Prote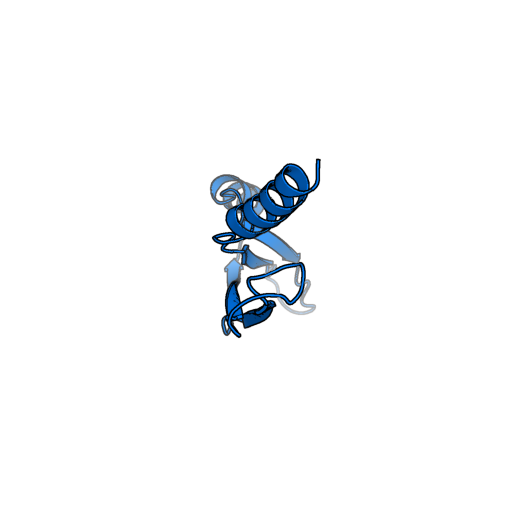in AF-S7MM58-F1 (afdb_monomer_lite)

Secondary structure (DSSP, 8-state):
-PPEEEEEEEES-SSS-SS--EEEEEEEEEEEEEEE-S-HHHHHHHHHHT--TTEEEEEEEE--TT-SS-EEEEEEEEE--SSHHHHHHHHHHHHHTT-

InterPro domains:
  IPR001848 Small ribosomal subunit protein uS10 [PTHR11700] (1-60)
  IPR027486 Small ribosomal subunit protein uS10 domain [PF00338] (1-59)
  IPR027486 Small ribosomal subunit protein uS10 domain [SM01403] (1-60)
  IPR036838 Small ribosomal subunit protein uS10 domain superfamily [G3DSA:3.30.70.600] (1-60)
  IPR036838 Small ribosomal subunit protein uS10 domain superfamily [SSF54999] (1-59)

Organism: Myotis brandtii (NCBI:txid109478)

Foldseek 3Di:
DDKDKDWDKDALDPPPDDDRDIDIDIKIKDKDKDKDFDDPVVVVVVVVVPDDPQKDKDKDFDPDPPDPTTIIMIMIIHIPPPPPVVVVVSVVVVVVVVD

Structure (mmCIF, N/CA/C/O backbone):
data_AF-S7MM58-F1
#
_entry.id   AF-S7MM58-F1
#
loop_
_atom_site.group_PDB
_atom_site.id
_atom_site.type_symbol
_atom_site.label_atom_id
_atom_site.label_alt_id
_atom_site.label_comp_id
_atom_site.label_asym_id
_atom_site.label_entity_id
_atom_site.label_seq_id
_atom_site.pdbx_PDB_ins_code
_atom_site.Cartn_x
_atom_site.Cartn_y
_atom_site.Cartn_z
_atom_site.occupancy
_atom_site.B_iso_or_equiv
_atom_site.auth_seq_id
_atom_site.auth_comp_id
_atom_site.auth_asym_id
_atom_site.auth_atom_id
_atom_site.pdbx_PDB_model_num
ATOM 1 N N . MET A 1 1 ? -8.741 -8.641 3.095 1.00 85.19 1 MET A N 1
ATOM 2 C CA . MET A 1 1 ? -9.284 -8.491 1.726 1.00 85.19 1 MET A CA 1
ATOM 3 C C . MET A 1 1 ? -8.188 -8.790 0.715 1.00 85.19 1 MET A C 1
ATOM 5 O O . MET A 1 1 ? -7.032 -8.485 1.007 1.00 85.19 1 MET A O 1
ATOM 9 N N . PRO A 1 2 ? -8.516 -9.399 -0.438 1.00 86.00 2 PRO A N 1
ATOM 10 C CA . PRO A 1 2 ? -7.527 -9.690 -1.469 1.00 86.00 2 PRO A CA 1
ATOM 11 C C . PRO A 1 2 ? -6.894 -8.398 -2.003 1.00 86.00 2 PRO A C 1
ATOM 13 O O . PRO A 1 2 ? -7.546 -7.359 -2.111 1.00 86.00 2 PRO A O 1
ATOM 16 N N . THR A 1 3 ? -5.598 -8.462 -2.308 1.00 88.00 3 THR A N 1
ATOM 17 C CA . THR A 1 3 ? -4.860 -7.337 -2.900 1.00 88.00 3 THR A CA 1
ATOM 18 C C . THR A 1 3 ? -5.265 -7.200 -4.361 1.00 88.00 3 THR A C 1
ATOM 20 O O . THR A 1 3 ? -5.130 -8.157 -5.118 1.00 88.00 3 THR A O 1
ATOM 23 N N . LYS A 1 4 ? -5.714 -6.014 -4.774 1.00 88.31 4 LYS A N 1
ATOM 24 C CA . LYS A 1 4 ? -6.020 -5.748 -6.184 1.00 88.31 4 LYS A CA 1
ATOM 25 C C . LYS A 1 4 ? -4.744 -5.341 -6.916 1.00 88.31 4 LYS A C 1
ATOM 27 O O . LYS A 1 4 ? -3.996 -4.487 -6.436 1.00 88.31 4 LYS A O 1
ATOM 32 N N . THR A 1 5 ? -4.487 -5.959 -8.063 1.00 87.88 5 THR A N 1
ATOM 33 C CA . THR A 1 5 ? -3.339 -5.665 -8.926 1.00 87.88 5 THR A CA 1
ATOM 34 C C . THR A 1 5 ? -3.827 -4.975 -10.195 1.00 87.88 5 THR A C 1
ATOM 36 O O . THR A 1 5 ? -4.426 -5.595 -11.065 1.00 87.88 5 THR A O 1
ATOM 39 N N . LEU A 1 6 ? -3.574 -3.674 -10.308 1.00 88.38 6 LEU A N 1
ATOM 40 C CA . LEU A 1 6 ? -3.855 -2.920 -11.527 1.00 88.38 6 LEU A CA 1
ATOM 41 C C . LEU A 1 6 ? -2.624 -2.992 -12.427 1.00 88.38 6 LEU A C 1
ATOM 43 O O . LEU A 1 6 ? -1.511 -2.728 -11.962 1.00 88.38 6 LEU A O 1
ATOM 47 N N . ARG A 1 7 ? -2.809 -3.384 -13.689 1.00 88.00 7 ARG A N 1
ATOM 48 C CA . ARG A 1 7 ? -1.733 -3.524 -14.678 1.00 88.00 7 ARG A CA 1
ATOM 49 C C . ARG A 1 7 ? -2.023 -2.602 -15.855 1.00 88.00 7 ARG A C 1
ATOM 51 O O . ARG A 1 7 ? -3.126 -2.636 -16.385 1.00 88.00 7 ARG A O 1
ATOM 58 N N . ILE A 1 8 ? -1.038 -1.802 -16.244 1.00 89.19 8 ILE A N 1
ATOM 59 C CA . ILE A 1 8 ? -1.079 -0.979 -17.455 1.00 89.19 8 ILE A CA 1
ATOM 60 C C . ILE A 1 8 ? 0.154 -1.338 -18.276 1.00 89.19 8 ILE A C 1
ATOM 62 O O . ILE A 1 8 ? 1.266 -1.356 -17.747 1.00 89.19 8 ILE A O 1
ATOM 66 N N . THR A 1 9 ? -0.050 -1.641 -19.553 1.00 87.81 9 THR A N 1
ATOM 67 C CA . THR A 1 9 ? 1.023 -1.913 -20.512 1.00 87.81 9 THR A CA 1
ATOM 68 C C . THR A 1 9 ? 1.027 -0.824 -21.569 1.00 87.81 9 THR A C 1
ATOM 70 O O . THR A 1 9 ? 0.011 -0.622 -22.232 1.00 87.81 9 THR A O 1
ATOM 73 N N . THR A 1 10 ? 2.144 -0.124 -21.733 1.00 85.06 10 THR A N 1
ATOM 74 C CA . THR A 1 10 ? 2.303 0.916 -22.761 1.00 85.06 10 THR A CA 1
ATOM 75 C C . THR A 1 10 ? 3.488 0.594 -23.659 1.00 85.06 10 THR A C 1
ATOM 77 O O . THR A 1 10 ? 4.379 -0.163 -23.274 1.00 85.06 10 THR A O 1
ATOM 80 N N . ARG A 1 11 ? 3.524 1.175 -24.862 1.00 84.19 11 ARG A N 1
ATOM 81 C CA . ARG A 1 11 ? 4.763 1.241 -25.646 1.00 84.19 11 ARG A CA 1
ATOM 82 C C . ARG A 1 11 ? 5.814 2.026 -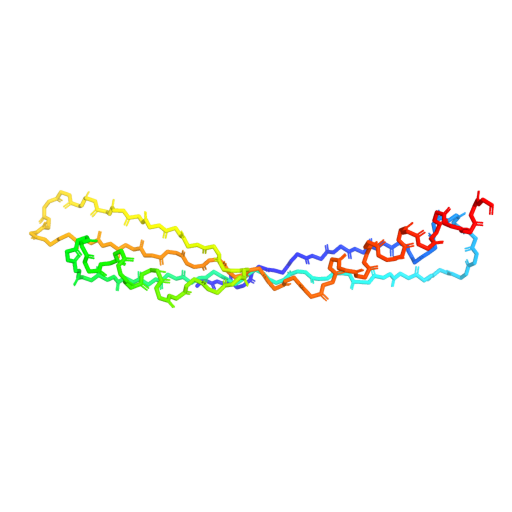24.859 1.00 84.19 11 ARG A C 1
ATOM 84 O O . ARG A 1 11 ? 5.475 3.024 -24.224 1.00 84.19 11 ARG A O 1
ATOM 91 N N . THR A 1 12 ? 7.067 1.579 -24.921 1.00 82.88 12 THR A N 1
ATOM 92 C CA . THR A 1 12 ? 8.199 2.325 -24.348 1.00 82.88 12 THR A CA 1
ATOM 93 C C . THR A 1 12 ? 8.485 3.593 -25.164 1.00 82.88 12 THR A C 1
ATOM 95 O O . THR A 1 12 ? 8.869 4.618 -24.606 1.00 82.88 12 THR A O 1
ATOM 98 N N . THR A 1 13 ? 8.284 3.548 -26.488 1.00 80.62 13 THR A N 1
ATOM 99 C CA . THR A 1 13 ? 8.516 4.689 -27.384 1.00 80.62 13 THR A CA 1
ATOM 100 C C . THR A 1 13 ? 7.253 5.537 -27.593 1.00 80.62 13 THR A C 1
ATOM 102 O O . THR A 1 13 ? 6.168 4.979 -27.775 1.00 80.62 13 THR A O 1
ATOM 105 N N . PRO A 1 14 ? 7.372 6.882 -27.607 1.00 78.31 14 PRO A N 1
ATOM 106 C CA . PRO A 1 14 ? 6.235 7.783 -27.807 1.00 78.31 14 PRO A CA 1
ATOM 107 C C . PRO A 1 14 ? 5.853 7.966 -29.287 1.00 78.31 14 PRO A C 1
ATOM 109 O O . PRO A 1 14 ? 4.685 8.186 -29.586 1.00 78.31 14 PRO A O 1
ATOM 112 N N . CYS A 1 15 ? 6.817 7.865 -30.210 1.00 75.50 15 CYS A N 1
ATOM 113 C CA . CYS A 1 15 ? 6.667 8.178 -31.639 1.00 75.50 15 CYS A CA 1
ATOM 114 C C . CYS A 1 15 ? 6.480 6.951 -32.552 1.00 75.50 15 CYS A C 1
ATOM 116 O O . CYS A 1 15 ? 6.414 7.091 -33.767 1.00 75.50 15 CYS A O 1
ATOM 118 N N . GLY A 1 16 ? 6.389 5.739 -32.000 1.00 71.44 16 GLY A N 1
ATOM 119 C CA . GLY A 1 16 ? 6.122 4.522 -32.780 1.00 71.44 16 GLY A CA 1
ATOM 120 C C . GLY A 1 16 ? 7.301 3.977 -33.601 1.00 71.44 16 GLY A C 1
ATOM 121 O O . GLY A 1 16 ? 7.237 2.817 -34.011 1.00 71.44 16 GLY A O 1
ATOM 122 N N . GLU A 1 17 ? 8.384 4.741 -33.770 1.00 77.75 17 GLU A N 1
ATOM 123 C CA . GLU A 1 17 ? 9.654 4.270 -34.335 1.00 77.75 17 GLU A CA 1
ATOM 124 C C . GLU A 1 17 ? 10.448 3.395 -33.349 1.00 77.75 17 GLU A C 1
ATOM 126 O O . GLU A 1 17 ? 10.323 3.509 -32.124 1.00 77.75 17 GLU A O 1
ATOM 131 N N . GLY A 1 18 ? 11.262 2.490 -33.904 1.00 76.06 18 GLY A N 1
ATOM 132 C CA . GLY A 1 18 ? 12.098 1.545 -33.159 1.00 76.06 18 GLY A CA 1
ATOM 133 C C . GLY A 1 18 ? 11.456 0.177 -32.876 1.00 76.06 18 GLY A C 1
ATOM 134 O O . GLY A 1 18 ? 10.353 -0.151 -33.324 1.00 76.06 18 GLY A O 1
ATOM 135 N N . SER A 1 19 ? 12.184 -0.658 -32.130 1.00 80.81 19 SER A N 1
ATOM 136 C CA . SER A 1 19 ? 11.791 -2.032 -31.792 1.00 80.81 19 SER A CA 1
ATOM 137 C C . SER A 1 19 ? 10.490 -2.086 -30.984 1.00 80.81 19 SER A C 1
ATOM 139 O O . SER A 1 19 ? 10.186 -1.194 -30.193 1.00 80.81 19 SER A O 1
ATOM 141 N N . LYS A 1 20 ? 9.705 -3.159 -31.159 1.00 83.44 20 LYS A N 1
ATOM 142 C CA . LYS A 1 20 ? 8.439 -3.379 -30.436 1.00 83.44 20 LYS A CA 1
ATOM 143 C C . LYS A 1 20 ? 8.688 -3.721 -28.960 1.00 83.44 20 LYS A C 1
ATOM 145 O O . LYS A 1 20 ? 8.565 -4.874 -28.559 1.00 83.44 20 LYS A O 1
ATOM 150 N N . THR A 1 21 ? 9.036 -2.717 -28.163 1.00 84.31 21 THR A N 1
ATOM 151 C CA . THR A 1 21 ? 9.231 -2.816 -26.713 1.00 84.31 21 THR A CA 1
ATOM 152 C C . THR A 1 21 ? 8.004 -2.308 -25.953 1.00 84.31 21 THR A C 1
ATOM 154 O O . THR A 1 21 ? 7.329 -1.357 -26.367 1.00 84.31 21 THR A O 1
ATOM 157 N N . TRP A 1 22 ? 7.687 -2.993 -24.853 1.00 85.19 22 TRP A N 1
ATOM 158 C CA . TRP A 1 22 ? 6.500 -2.755 -24.036 1.00 85.19 22 TRP A CA 1
ATOM 159 C C . TRP A 1 22 ? 6.884 -2.654 -22.563 1.00 85.19 22 TRP A C 1
ATOM 161 O O . TRP A 1 22 ? 7.539 -3.551 -22.028 1.00 85.19 22 TRP A O 1
ATOM 171 N N . ASP A 1 23 ? 6.412 -1.604 -21.896 1.00 84.81 23 ASP A N 1
ATOM 172 C CA . ASP A 1 23 ? 6.634 -1.382 -20.473 1.00 84.81 23 ASP A CA 1
ATOM 173 C C . ASP A 1 23 ? 5.449 -1.892 -19.649 1.00 84.81 23 ASP A C 1
ATOM 175 O O . ASP A 1 23 ? 4.285 -1.600 -19.933 1.00 84.81 23 ASP A O 1
ATOM 179 N N . GLY A 1 24 ? 5.750 -2.648 -18.589 1.00 85.88 24 GLY A N 1
ATOM 180 C CA . GLY A 1 24 ? 4.767 -3.173 -17.642 1.00 85.88 24 GLY A CA 1
ATOM 181 C C . GLY A 1 24 ? 4.699 -2.356 -16.351 1.00 85.88 24 GLY A C 1
ATOM 182 O O . GLY A 1 24 ? 5.566 -2.462 -15.469 1.00 85.88 24 GLY A O 1
ATOM 183 N N . PHE A 1 25 ? 3.626 -1.589 -16.179 1.00 84.81 25 PHE A N 1
ATOM 184 C CA . PHE A 1 25 ? 3.326 -0.886 -14.936 1.00 84.81 25 PHE A CA 1
ATOM 185 C C . PHE A 1 25 ? 2.357 -1.703 -14.085 1.00 84.81 25 PHE A C 1
ATOM 187 O O . PHE A 1 25 ? 1.364 -2.240 -14.574 1.00 84.81 25 PHE A O 1
ATOM 194 N N . GLN A 1 26 ? 2.655 -1.802 -12.788 1.00 83.94 26 GLN A N 1
ATOM 195 C CA . GLN A 1 26 ? 1.791 -2.475 -11.827 1.00 83.94 26 GLN A CA 1
ATOM 196 C C . GLN A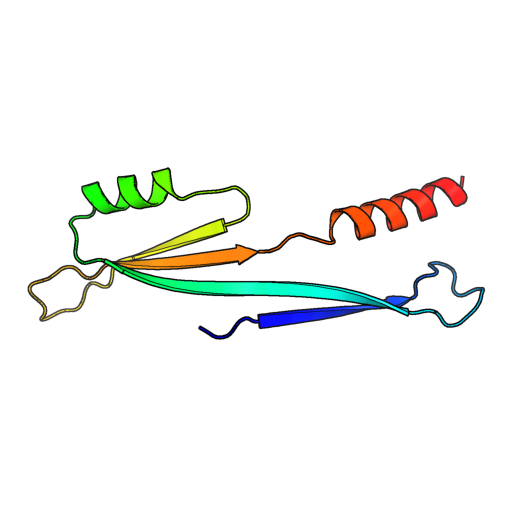 1 26 ? 1.608 -1.606 -10.590 1.00 83.94 26 GLN A C 1
ATOM 198 O O . GLN A 1 26 ? 2.583 -1.159 -9.984 1.00 83.94 26 GLN A O 1
ATOM 203 N N . VAL A 1 27 ? 0.352 -1.438 -10.187 1.00 87.06 27 VAL A N 1
ATOM 204 C CA . VAL A 1 27 ? -0.032 -0.876 -8.894 1.00 87.06 27 VAL A CA 1
ATOM 205 C C . VAL A 1 27 ? -0.678 -1.983 -8.072 1.00 87.06 27 VAL A C 1
ATOM 207 O O . VAL A 1 27 ? -1.519 -2.737 -8.561 1.00 87.06 27 VAL A O 1
ATOM 210 N N . ARG A 1 28 ? -0.263 -2.106 -6.811 1.00 85.19 28 ARG A N 1
ATOM 211 C CA . ARG A 1 28 ? -0.827 -3.069 -5.860 1.00 85.19 28 ARG A CA 1
ATOM 212 C C . ARG A 1 28 ? -1.565 -2.294 -4.779 1.00 85.19 28 ARG A C 1
ATOM 214 O O . ARG A 1 28 ? -0.947 -1.515 -4.053 1.00 85.19 28 ARG A O 1
ATOM 221 N N . ILE A 1 29 ? -2.875 -2.502 -4.701 1.00 88.69 29 ILE A N 1
ATOM 222 C CA . ILE A 1 29 ? -3.746 -1.888 -3.702 1.00 88.69 29 ILE A CA 1
ATOM 223 C C . ILE A 1 29 ? -3.986 -2.915 -2.605 1.00 88.69 29 ILE A C 1
ATOM 225 O O . ILE A 1 29 ? -4.618 -3.953 -2.830 1.00 88.69 29 ILE A O 1
ATOM 229 N N . HIS A 1 30 ? -3.471 -2.624 -1.415 1.00 86.62 30 HIS A N 1
ATOM 230 C CA . HIS A 1 30 ? -3.627 -3.480 -0.248 1.00 86.62 30 HIS A CA 1
ATOM 231 C C . HIS A 1 30 ? -4.709 -2.899 0.663 1.00 86.62 30 HIS A C 1
ATOM 233 O O . HIS A 1 30 ? -4.517 -1.823 1.229 1.00 86.62 30 HIS A O 1
ATOM 239 N N . LYS A 1 31 ? -5.824 -3.624 0.813 1.00 86.19 31 LYS A N 1
ATOM 240 C CA . LYS A 1 31 ? -6.955 -3.230 1.662 1.00 86.19 31 LYS A CA 1
ATOM 241 C C . LYS A 1 31 ? -7.025 -4.112 2.910 1.00 86.19 31 LYS A C 1
ATOM 243 O O . LYS A 1 31 ? -7.032 -5.344 2.806 1.00 86.19 31 LYS A O 1
ATOM 248 N N . ARG A 1 32 ? -7.084 -3.499 4.093 1.00 87.19 32 ARG A N 1
ATOM 249 C CA . ARG A 1 32 ? -7.221 -4.189 5.391 1.00 87.19 32 ARG A CA 1
ATOM 250 C C . ARG A 1 32 ? -8.408 -3.625 6.168 1.00 87.19 32 ARG A C 1
ATOM 252 O O . ARG A 1 32 ? -8.698 -2.441 6.036 1.00 87.19 32 ARG A O 1
ATOM 259 N N . LEU A 1 33 ? -9.066 -4.481 6.947 1.00 85.12 33 LEU A N 1
ATOM 260 C CA . LEU A 1 33 ? -10.125 -4.117 7.888 1.00 85.12 33 LEU A CA 1
ATOM 261 C C . LEU A 1 33 ? -9.603 -4.389 9.298 1.00 85.12 33 LEU A C 1
ATOM 263 O O . LEU A 1 33 ? -8.998 -5.437 9.521 1.00 85.12 33 LEU A O 1
ATOM 267 N N . MET A 1 34 ? -9.796 -3.441 10.206 1.00 84.62 34 MET A N 1
ATOM 268 C CA . MET A 1 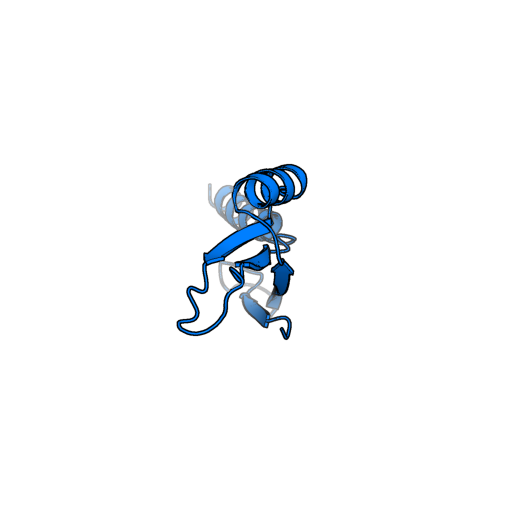34 ? -9.523 -3.594 11.631 1.00 84.62 34 MET A CA 1
ATOM 269 C C . MET A 1 34 ? -10.806 -3.275 12.387 1.00 84.62 34 MET A C 1
ATOM 271 O O . MET A 1 34 ? -11.339 -2.175 12.235 1.00 84.62 34 MET A O 1
ATOM 275 N N . ASP A 1 35 ? -11.279 -4.225 13.186 1.00 83.38 35 ASP A N 1
ATOM 276 C CA . ASP A 1 35 ? -12.439 -4.032 14.047 1.00 83.38 35 ASP A CA 1
ATOM 277 C C . ASP A 1 35 ? -11.965 -3.651 15.444 1.00 83.38 35 ASP A C 1
ATOM 279 O O . ASP A 1 35 ? -11.119 -4.325 16.035 1.00 83.38 35 ASP A O 1
ATOM 283 N N . LEU A 1 36 ? -12.483 -2.535 15.952 1.00 79.94 36 LEU A N 1
ATOM 284 C CA . LEU A 1 36 ? -12.112 -2.001 17.250 1.00 79.94 36 LEU A CA 1
ATOM 285 C C . LEU A 1 36 ? -13.362 -1.802 18.105 1.00 79.94 36 LEU A C 1
ATOM 287 O O . LEU A 1 36 ? -14.319 -1.134 17.709 1.00 79.94 36 LEU A O 1
ATOM 291 N N . HIS A 1 37 ? -13.312 -2.348 19.316 1.00 82.56 37 HIS A N 1
ATOM 292 C CA . HIS A 1 37 ? -14.308 -2.129 20.351 1.00 82.56 37 HIS A CA 1
ATOM 293 C C . HIS A 1 37 ? -13.807 -1.032 21.291 1.00 82.56 37 HIS A C 1
ATOM 295 O O . HIS A 1 37 ? -13.109 -1.301 22.270 1.00 82.56 37 HIS A O 1
ATOM 301 N N . SER A 1 38 ? -14.086 0.230 20.980 1.00 77.88 38 SER A N 1
ATOM 302 C CA . SER A 1 38 ? -13.632 1.351 21.809 1.00 77.88 38 SER A CA 1
ATOM 303 C C . SER A 1 38 ? -14.489 2.599 21.611 1.00 77.88 38 SER A C 1
ATOM 305 O O . SER A 1 38 ? -15.066 2.793 20.537 1.00 77.88 38 SER A O 1
ATOM 307 N N . PRO A 1 39 ? -14.556 3.483 22.622 1.00 81.19 39 PRO A N 1
ATOM 308 C CA . PRO A 1 39 ? -15.195 4.780 22.476 1.00 81.19 39 PRO A CA 1
ATOM 309 C C . 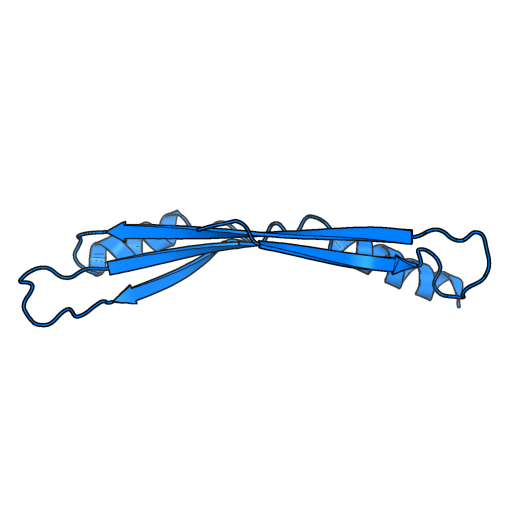PRO A 1 39 ? -14.462 5.641 21.428 1.00 81.19 39 PRO A C 1
ATOM 311 O O . PRO A 1 39 ? -13.241 5.541 21.274 1.00 81.19 39 PRO A O 1
ATOM 314 N N . PRO A 1 40 ? -15.176 6.542 20.728 1.00 75.50 40 PRO A N 1
ATOM 315 C CA . PRO A 1 40 ? -14.640 7.288 19.585 1.00 75.50 40 PRO A CA 1
ATOM 316 C C . PRO A 1 40 ? -13.460 8.211 19.929 1.00 75.50 40 PRO A C 1
ATOM 318 O O . PRO A 1 40 ? -12.676 8.538 19.040 1.00 75.50 40 PRO A O 1
ATOM 321 N N . GLY A 1 41 ? -13.316 8.625 21.193 1.00 80.00 41 GLY A N 1
ATOM 322 C CA . GLY A 1 41 ? -12.188 9.447 21.645 1.00 80.00 41 GLY A CA 1
ATOM 323 C C . GLY A 1 41 ? -10.843 8.732 21.494 1.00 80.00 41 GLY A C 1
ATOM 324 O O . GLY A 1 41 ? -9.898 9.303 20.956 1.00 80.00 41 GLY A O 1
ATOM 325 N N . ILE A 1 42 ? -10.793 7.452 21.867 1.00 81.62 42 ILE A N 1
ATOM 326 C CA . ILE A 1 42 ? -9.582 6.624 21.788 1.00 81.62 42 ILE A CA 1
ATOM 327 C C . ILE A 1 42 ? -9.268 6.269 20.330 1.00 81.62 42 ILE A C 1
ATOM 329 O O . ILE A 1 42 ? -8.109 6.278 19.917 1.00 81.62 42 ILE A O 1
ATOM 333 N N . VAL A 1 43 ? -10.296 6.020 19.511 1.00 80.88 43 VAL A N 1
ATOM 334 C CA . VAL A 1 43 ? -10.078 5.642 18.107 1.00 80.88 43 VAL A CA 1
ATOM 335 C C . VAL A 1 43 ? -9.408 6.764 17.325 1.00 80.88 43 VAL A C 1
ATOM 337 O O . VAL A 1 43 ? -8.469 6.499 16.581 1.00 80.88 43 VAL A O 1
ATOM 340 N N . LYS A 1 44 ? -9.822 8.020 17.539 1.00 81.44 44 LYS A N 1
ATOM 341 C CA . LYS A 1 44 ? -9.198 9.176 16.879 1.00 81.44 44 LYS A CA 1
ATOM 342 C C . LYS A 1 44 ? -7.688 9.231 17.129 1.00 81.44 44 LYS A C 1
ATOM 344 O O . LYS A 1 44 ? -6.929 9.451 16.184 1.00 81.44 44 LYS A O 1
ATOM 349 N N . GLN A 1 45 ? -7.264 8.960 18.363 1.00 83.81 45 GLN A N 1
ATOM 350 C CA . GLN A 1 45 ? -5.854 8.916 18.752 1.00 83.81 45 GLN A CA 1
ATOM 351 C C . GLN A 1 45 ? -5.106 7.738 18.102 1.00 83.81 45 GLN A C 1
ATOM 353 O O . GLN A 1 45 ? -3.984 7.891 17.632 1.00 83.81 45 GLN A O 1
ATOM 358 N N . MET A 1 46 ? -5.734 6.565 18.000 1.00 81.62 46 MET A N 1
ATOM 359 C CA . MET A 1 46 ? -5.139 5.408 17.316 1.00 81.62 46 MET A CA 1
ATOM 360 C C . MET A 1 46 ? -4.980 5.632 15.803 1.00 81.62 46 MET A C 1
ATOM 362 O O . MET A 1 46 ? -3.988 5.208 15.199 1.00 81.62 46 MET A O 1
ATOM 366 N N . THR A 1 47 ? -5.936 6.313 15.165 1.00 80.75 47 THR A N 1
ATOM 367 C CA . THR A 1 47 ? -5.843 6.650 13.737 1.00 80.75 47 THR A CA 1
ATOM 368 C C . THR A 1 47 ? -4.782 7.709 13.444 1.00 80.75 47 THR A C 1
ATOM 370 O O . THR A 1 47 ? -4.104 7.598 12.422 1.00 80.75 47 THR A O 1
ATOM 373 N N . SER A 1 48 ? -4.571 8.686 14.333 1.00 76.88 48 SER A N 1
ATOM 374 C CA . SER A 1 48 ? -3.575 9.743 14.108 1.00 76.88 48 SER A CA 1
ATOM 375 C C . SER A 1 48 ? -2.133 9.240 14.213 1.00 76.88 48 SER A C 1
ATOM 377 O O . SER A 1 48 ? -1.298 9.638 13.408 1.00 76.88 48 SER A O 1
ATOM 379 N N . ILE A 1 49 ? -1.845 8.307 15.126 1.00 77.19 49 ILE A N 1
ATOM 380 C CA . ILE A 1 49 ? -0.488 7.760 15.326 1.00 77.19 49 ILE A CA 1
ATOM 381 C C . ILE A 1 49 ? -0.033 6.882 14.142 1.00 77.19 49 ILE A C 1
ATOM 383 O O . ILE A 1 49 ? 1.162 6.731 13.906 1.00 77.19 49 ILE A O 1
ATOM 387 N N . SER A 1 50 ? -0.965 6.303 13.370 1.00 65.56 50 SER A N 1
ATOM 388 C CA . SER A 1 50 ? -0.651 5.309 12.324 1.00 65.56 50 SER A CA 1
ATOM 389 C C . SER A 1 50 ? -0.776 5.800 10.875 1.00 65.56 50 SER A C 1
ATOM 391 O O . SER A 1 50 ? -0.742 4.984 9.948 1.00 65.56 50 SER A O 1
ATOM 393 N N . SER A 1 51 ? -0.926 7.109 10.665 1.00 69.56 51 SER A N 1
ATOM 394 C CA . SER A 1 51 ? -1.091 7.707 9.335 1.00 69.56 51 SER A CA 1
ATOM 395 C C . SER A 1 51 ? 0.264 8.024 8.696 1.00 69.56 51 SER A C 1
ATOM 397 O O . SER A 1 51 ? 0.757 9.145 8.752 1.00 69.56 51 SER A O 1
ATOM 399 N N . GLU A 1 52 ? 0.885 7.013 8.093 1.00 74.38 52 GLU A N 1
ATOM 400 C CA . GLU A 1 52 ? 2.106 7.173 7.298 1.00 74.38 52 GLU A CA 1
ATOM 401 C C . GLU A 1 52 ? 1.760 7.630 5.861 1.00 74.38 52 GLU A C 1
ATOM 403 O O . GLU A 1 52 ? 0.751 7.167 5.311 1.00 74.38 52 GLU A O 1
ATOM 408 N N . PRO A 1 53 ? 2.543 8.526 5.218 1.00 70.25 53 PRO A N 1
ATOM 409 C CA . PRO A 1 53 ? 2.244 9.028 3.874 1.00 70.25 53 PRO A CA 1
ATOM 410 C C . PRO A 1 53 ? 2.015 7.892 2.863 1.00 70.25 53 PRO A C 1
ATOM 412 O O . PRO A 1 53 ? 2.866 7.025 2.660 1.00 70.25 53 PRO A O 1
ATOM 415 N N . GLY A 1 54 ? 0.848 7.899 2.208 1.00 73.81 54 GLY A N 1
ATOM 416 C CA . GLY A 1 54 ? 0.436 6.875 1.234 1.00 73.81 54 GLY A CA 1
ATOM 417 C C . GLY A 1 54 ? -0.482 5.776 1.787 1.00 73.81 54 GLY A C 1
ATOM 418 O O . GLY A 1 54 ? -0.762 4.799 1.078 1.00 73.81 54 GLY A O 1
ATOM 419 N N . VAL A 1 55 ? -0.949 5.922 3.031 1.00 79.69 55 VAL A N 1
ATOM 420 C CA . VAL A 1 55 ? -2.032 5.120 3.605 1.00 79.69 55 VAL A CA 1
ATOM 421 C C . VAL A 1 55 ? -3.252 6.006 3.832 1.00 79.69 55 VAL A C 1
ATOM 423 O O . VAL A 1 55 ? -3.219 6.932 4.632 1.00 79.69 55 VAL A O 1
ATOM 426 N N . GLU A 1 56 ? -4.338 5.696 3.138 1.00 79.94 56 GLU A N 1
A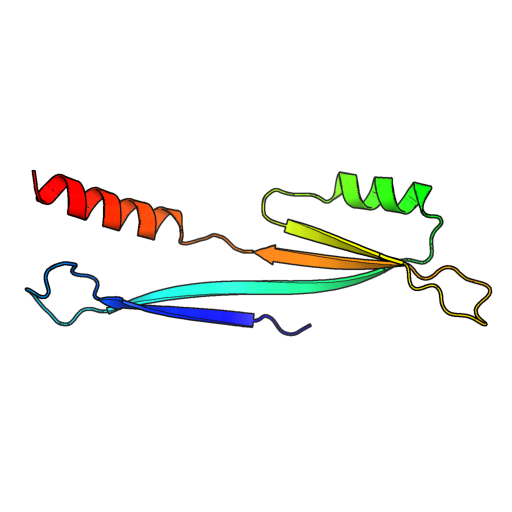TOM 427 C CA . GLU A 1 56 ? -5.645 6.303 3.361 1.00 79.94 56 GLU A CA 1
ATOM 428 C C . GLU A 1 56 ? -6.419 5.462 4.381 1.00 79.94 56 GLU A C 1
ATOM 430 O O . GLU A 1 56 ? -6.396 4.225 4.339 1.00 79.94 56 GLU A O 1
ATOM 435 N N . VAL A 1 57 ? -7.063 6.133 5.334 1.00 82.56 57 VAL A N 1
ATOM 436 C CA . VAL A 1 57 ? -7.779 5.493 6.436 1.00 82.56 57 VAL A CA 1
ATOM 437 C C . VAL A 1 57 ? -9.211 6.002 6.468 1.00 82.56 57 VAL A C 1
ATOM 439 O O . VAL A 1 57 ? -9.447 7.187 6.678 1.00 82.56 57 VAL A O 1
ATOM 442 N N . GLU A 1 58 ? -10.165 5.091 6.308 1.00 81.56 58 GLU A N 1
ATOM 443 C CA . GLU A 1 58 ? -11.593 5.376 6.433 1.00 81.56 58 GLU A CA 1
ATOM 444 C C . GLU A 1 58 ? -12.125 4.756 7.725 1.00 81.56 58 GLU A C 1
ATOM 446 O O . GLU A 1 58 ? -11.783 3.624 8.080 1.00 81.56 58 GLU A O 1
ATOM 451 N N . VAL A 1 59 ? -12.980 5.492 8.431 1.00 81.56 59 VAL A N 1
ATOM 452 C CA . VAL A 1 59 ? -13.568 5.063 9.703 1.00 81.56 59 VAL A CA 1
ATOM 453 C C . VAL A 1 59 ? -15.080 4.956 9.537 1.00 81.56 59 VAL A C 1
ATOM 455 O O . VAL A 1 59 ? -15.752 5.957 9.299 1.00 81.56 59 VAL A O 1
ATOM 458 N N . ALA A 1 60 ? -15.620 3.749 9.694 1.00 77.06 60 ALA A N 1
ATOM 459 C CA . ALA A 1 60 ? -17.049 3.479 9.601 1.00 77.06 60 ALA A CA 1
ATOM 460 C C . ALA A 1 60 ? -17.639 3.210 10.991 1.00 77.06 60 ALA A C 1
ATOM 462 O O . ALA A 1 60 ? -17.197 2.307 11.707 1.00 77.06 60 ALA A O 1
ATOM 463 N N . ARG A 1 61 ? -18.671 3.980 11.360 1.00 71.75 61 ARG A N 1
ATOM 464 C CA . ARG A 1 61 ? -19.486 3.725 12.552 1.00 71.75 61 ARG A CA 1
ATOM 465 C C . ARG A 1 61 ? -20.637 2.812 12.171 1.00 71.75 61 ARG A C 1
ATOM 467 O O . ARG A 1 61 ? -21.566 3.238 11.492 1.00 71.75 61 ARG A O 1
ATOM 474 N N . LEU A 1 62 ? -20.573 1.563 12.615 1.00 66.88 62 LEU A N 1
ATOM 475 C CA . LEU A 1 62 ? -21.675 0.630 12.448 1.00 66.88 62 LEU A CA 1
ATOM 476 C C . LEU A 1 62 ? -22.595 0.779 13.655 1.00 66.88 62 LEU A C 1
ATOM 478 O O . LEU A 1 62 ? -22.386 0.156 14.694 1.00 66.88 62 LEU A O 1
ATOM 482 N N . PHE A 1 63 ? -23.613 1.629 13.521 1.00 63.81 63 PHE A N 1
ATOM 483 C CA . PHE A 1 63 ? -24.725 1.626 14.461 1.00 63.81 63 PHE A CA 1
ATOM 484 C C . PHE A 1 63 ? -25.577 0.387 14.164 1.00 63.81 63 PHE A C 1
ATOM 486 O O . PHE A 1 63 ? -26.384 0.388 13.237 1.00 63.81 63 PHE A O 1
ATOM 493 N N . LYS A 1 64 ? -25.325 -0.710 14.886 1.00 61.81 64 LYS A N 1
ATOM 494 C CA . LYS A 1 64 ? -26.123 -1.936 14.782 1.00 61.81 64 LYS A CA 1
ATOM 495 C C . LYS A 1 64 ? -27.271 -1.860 15.796 1.00 61.81 64 LYS A C 1
ATOM 497 O O . LYS A 1 64 ? -26.997 -1.988 16.991 1.00 61.81 64 LYS A O 1
ATOM 502 N N . PRO A 1 65 ? -28.531 -1.650 15.368 1.00 55.53 65 PRO A N 1
ATOM 503 C CA . PRO A 1 65 ? -29.660 -1.681 16.292 1.00 55.53 65 PRO A CA 1
ATOM 504 C C . PRO A 1 65 ? -29.744 -3.071 16.944 1.00 55.53 65 PRO A C 1
ATOM 506 O O . PRO A 1 65 ? -29.712 -4.084 16.248 1.00 55.53 65 PRO A O 1
ATOM 509 N N . GLY A 1 66 ? -29.789 -3.117 18.280 1.00 63.28 66 GLY A N 1
ATOM 510 C CA . GLY A 1 66 ? -29.860 -4.358 19.069 1.00 63.28 66 GLY A CA 1
ATOM 511 C C . GLY A 1 66 ? -28.546 -4.834 19.707 1.00 63.28 66 GLY A C 1
ATOM 512 O O . GLY A 1 66 ? -28.571 -5.788 20.477 1.00 63.28 66 GLY A O 1
ATOM 513 N N . PHE A 1 67 ? -27.410 -4.175 19.457 1.00 53.06 67 PHE A N 1
ATOM 514 C CA . PHE A 1 67 ? -26.155 -4.436 20.175 1.00 53.06 67 PHE A CA 1
ATOM 515 C C . PHE A 1 67 ? -25.864 -3.302 21.171 1.00 53.06 67 PHE A C 1
ATOM 517 O O . PHE A 1 67 ? -25.792 -2.142 20.781 1.00 53.06 67 PHE A O 1
ATOM 524 N N . LEU A 1 68 ? -25.627 -3.633 22.448 1.00 54.03 68 LEU A N 1
ATOM 525 C CA . LEU A 1 68 ? -25.231 -2.684 23.516 1.00 54.03 68 LEU A CA 1
ATOM 526 C C . LEU A 1 68 ? -23.833 -2.062 23.308 1.00 54.03 68 LEU A C 1
ATOM 528 O O . LEU A 1 68 ? -23.363 -1.262 24.113 1.00 54.03 68 LEU A O 1
ATOM 532 N N . ILE A 1 69 ? -23.151 -2.447 22.233 1.00 54.94 69 ILE A N 1
ATOM 533 C CA . ILE A 1 69 ? -21.745 -2.188 21.975 1.00 54.94 69 ILE A CA 1
ATOM 534 C C . ILE A 1 69 ? -21.610 -1.420 20.659 1.00 54.94 69 ILE A C 1
ATOM 536 O O . ILE A 1 69 ? -22.052 -1.892 19.609 1.00 54.94 69 ILE A O 1
ATOM 540 N N . ASN A 1 70 ? -20.919 -0.279 20.691 1.00 56.44 70 ASN A N 1
ATOM 541 C CA . ASN A 1 70 ? -20.554 0.450 19.478 1.00 56.44 70 ASN A CA 1
ATOM 542 C C . ASN A 1 70 ? -19.440 -0.299 18.728 1.00 56.44 70 ASN A C 1
ATOM 544 O O . ASN A 1 70 ? -18.318 -0.411 19.221 1.00 56.44 70 ASN A O 1
ATOM 548 N N . TRP A 1 71 ? -19.743 -0.773 17.520 1.00 60.06 71 TRP A N 1
ATOM 549 C CA . TRP A 1 71 ? -18.755 -1.332 16.599 1.00 60.06 71 TRP A CA 1
ATOM 550 C C . TRP A 1 71 ? -18.155 -0.223 15.733 1.00 60.06 71 TRP A C 1
ATOM 552 O O . TRP A 1 71 ? -18.883 0.544 15.092 1.00 60.06 71 TRP A O 1
ATOM 562 N N . LEU A 1 72 ? -16.824 -0.155 15.676 1.00 65.25 72 LEU A N 1
ATOM 563 C CA . LEU A 1 72 ? -16.118 0.731 14.762 1.00 65.25 72 LEU A CA 1
ATOM 564 C C . LEU A 1 72 ? -15.151 -0.069 13.893 1.00 65.25 72 LEU A C 1
ATOM 566 O O . LEU A 1 72 ? -14.258 -0.745 14.402 1.00 65.25 72 LEU A O 1
ATOM 570 N N . SER A 1 73 ? -15.317 0.046 12.580 1.00 65.75 73 SER A N 1
ATOM 571 C CA . SER A 1 73 ? -14.433 -0.597 11.617 1.00 65.75 73 SER A CA 1
ATOM 572 C C . SER A 1 73 ? -13.556 0.455 10.947 1.00 65.75 73 SER A C 1
ATOM 574 O O . SER A 1 73 ? -14.045 1.472 10.452 1.00 65.75 73 SER A O 1
ATOM 576 N N . VAL A 1 74 ? -12.250 0.205 10.926 1.00 69.44 74 VAL A N 1
ATOM 577 C CA . VAL A 1 74 ? -11.257 1.043 10.251 1.00 69.44 74 VAL A CA 1
ATOM 578 C C . VAL A 1 74 ? -10.770 0.318 9.004 1.00 69.44 74 VAL A C 1
ATOM 580 O O . VAL A 1 74 ? -10.250 -0.799 9.072 1.00 69.44 74 VAL A O 1
ATOM 583 N N . VAL A 1 75 ? -10.920 0.955 7.849 1.00 68.75 75 VAL A N 1
ATOM 584 C CA . VAL A 1 75 ? -10.413 0.466 6.569 1.00 68.75 75 VAL A CA 1
ATOM 585 C C . VAL A 1 75 ? -9.102 1.178 6.270 1.00 68.75 75 VAL A C 1
ATOM 587 O O . VAL A 1 75 ? -9.057 2.401 6.217 1.00 68.75 75 VAL A O 1
ATOM 590 N N . LYS A 1 76 ? -8.029 0.412 6.051 1.00 73.00 76 LYS A N 1
ATOM 591 C CA . LYS A 1 76 ? -6.736 0.947 5.599 1.00 73.00 76 LYS A CA 1
ATOM 592 C C . LYS A 1 76 ? -6.524 0.610 4.126 1.00 73.00 76 LYS A C 1
ATOM 594 O O . LYS A 1 76 ? -6.441 -0.573 3.777 1.00 73.00 76 LYS A O 1
ATOM 599 N N . ASN A 1 77 ? -6.380 1.635 3.294 1.00 64.94 77 ASN A N 1
ATOM 600 C CA . ASN A 1 77 ? -5.991 1.551 1.891 1.00 64.94 77 ASN A CA 1
ATOM 601 C C . ASN A 1 77 ? -4.517 1.947 1.764 1.00 64.94 77 ASN A C 1
ATOM 603 O O . ASN A 1 77 ? -4.157 3.104 1.945 1.00 64.94 77 ASN A O 1
ATOM 607 N N . LYS A 1 78 ? -3.635 0.994 1.444 1.00 67.94 78 LYS A N 1
ATOM 608 C CA . LYS A 1 78 ? -2.224 1.291 1.152 1.00 67.94 78 LYS A CA 1
ATOM 609 C C . LYS A 1 78 ? -2.003 1.295 -0.355 1.00 67.94 78 LYS A C 1
ATOM 611 O O . LYS A 1 78 ? -2.059 0.238 -0.992 1.00 67.94 78 LYS A O 1
ATOM 616 N N . THR A 1 79 ? -1.706 2.467 -0.913 1.00 61.06 79 THR A N 1
ATOM 617 C CA . THR A 1 79 ? -1.271 2.618 -2.306 1.00 61.06 79 THR A CA 1
ATOM 618 C C . THR A 1 79 ? 0.251 2.580 -2.356 1.00 61.06 79 THR A C 1
ATOM 620 O O . THR A 1 79 ? 0.918 3.529 -1.950 1.00 61.06 79 THR A O 1
ATOM 623 N N . LYS A 1 80 ? 0.841 1.482 -2.843 1.00 56.09 80 LYS A N 1
ATOM 624 C CA . LYS A 1 80 ? 2.297 1.413 -3.043 1.00 56.09 80 LYS A CA 1
ATOM 625 C C . LYS A 1 80 ? 2.658 2.174 -4.329 1.00 56.09 80 LYS A C 1
ATOM 627 O O . LYS A 1 80 ? 2.697 1.589 -5.410 1.00 56.09 80 LYS A O 1
ATOM 632 N N . GLN A 1 81 ? 2.878 3.486 -4.225 1.00 52.06 81 GLN A N 1
ATOM 633 C CA . GLN A 1 81 ? 3.335 4.328 -5.337 1.00 52.06 81 GLN A CA 1
ATOM 634 C C . GLN A 1 81 ? 4.827 4.092 -5.627 1.00 52.06 81 GLN A C 1
ATOM 636 O O . GLN A 1 81 ? 5.673 4.900 -5.269 1.00 52.06 81 GLN A O 1
ATOM 641 N N . ASN A 1 82 ? 5.170 2.976 -6.276 1.00 46.75 82 ASN A N 1
ATOM 642 C CA . ASN A 1 82 ? 6.565 2.685 -6.640 1.00 46.75 82 ASN A CA 1
ATOM 643 C C . ASN A 1 82 ? 6.917 2.953 -8.115 1.00 46.75 82 ASN A C 1
ATOM 645 O O . ASN A 1 82 ? 8.030 2.638 -8.517 1.00 46.75 82 ASN A O 1
ATOM 649 N N . LYS A 1 83 ? 6.031 3.534 -8.942 1.00 48.56 83 LYS A N 1
ATOM 650 C CA . LYS A 1 83 ? 6.345 3.777 -10.372 1.00 48.56 83 LYS A CA 1
ATOM 651 C C . LYS A 1 83 ? 5.864 5.104 -10.975 1.00 48.56 83 LYS A C 1
ATOM 653 O O . LYS A 1 83 ? 6.264 5.421 -12.091 1.00 48.56 83 LYS A O 1
ATOM 658 N N . THR A 1 84 ? 5.097 5.922 -10.256 1.00 50.91 84 THR A N 1
ATOM 659 C CA . THR A 1 84 ? 4.593 7.220 -10.753 1.00 50.91 84 THR A CA 1
ATOM 660 C C . THR A 1 84 ? 5.720 8.205 -11.080 1.00 50.91 84 THR A C 1
ATOM 662 O O . THR A 1 84 ? 5.630 8.927 -12.068 1.00 50.91 84 THR A O 1
ATOM 665 N N . LYS A 1 85 ? 6.837 8.153 -10.338 1.00 50.34 85 LYS A N 1
ATOM 666 C CA . LYS A 1 85 ? 8.037 8.960 -10.625 1.00 50.34 85 LYS A CA 1
ATOM 667 C C . LYS A 1 85 ? 8.713 8.577 -11.946 1.00 50.34 85 LYS A C 1
ATOM 669 O O . LYS A 1 85 ? 9.254 9.441 -12.623 1.00 50.34 85 LYS A O 1
ATOM 674 N N . HIS A 1 86 ? 8.676 7.300 -12.337 1.00 49.78 86 HIS A N 1
ATOM 675 C CA . HIS A 1 86 ? 9.308 6.874 -13.585 1.00 49.78 86 HIS A CA 1
ATOM 676 C C . HIS A 1 86 ? 8.486 7.312 -14.798 1.00 49.78 86 HIS A C 1
ATOM 678 O O . HIS A 1 86 ? 9.065 7.842 -15.733 1.00 49.78 86 HIS A O 1
ATOM 684 N N . MET A 1 87 ? 7.154 7.191 -14.722 1.00 50.31 87 MET A N 1
ATOM 685 C CA . MET A 1 87 ? 6.225 7.587 -15.789 1.00 50.31 87 MET A CA 1
ATOM 686 C C . MET A 1 87 ? 6.211 9.107 -16.028 1.00 50.31 87 MET A C 1
ATOM 688 O O . MET A 1 87 ? 6.164 9.550 -17.172 1.00 50.31 87 MET A O 1
ATOM 692 N N . GLN A 1 88 ? 6.310 9.911 -14.960 1.00 53.19 88 GLN A N 1
ATOM 693 C CA . GLN A 1 88 ? 6.512 11.359 -15.085 1.00 53.19 88 GLN A CA 1
ATOM 694 C C . GLN A 1 88 ? 7.873 11.666 -15.726 1.00 53.19 88 GLN A C 1
ATOM 696 O O . GLN A 1 88 ? 7.934 12.451 -16.663 1.00 53.19 88 GLN A O 1
ATOM 701 N N . ASN A 1 89 ? 8.949 10.989 -15.311 1.00 51.97 89 ASN A N 1
ATOM 702 C CA . ASN A 1 89 ? 10.289 11.236 -15.853 1.00 51.97 89 ASN A CA 1
ATOM 703 C C . ASN A 1 89 ? 10.463 10.815 -17.325 1.00 51.97 89 ASN A C 1
ATOM 705 O O . ASN A 1 89 ? 11.201 11.489 -18.043 1.00 51.97 89 ASN A O 1
ATOM 709 N N . THR A 1 90 ? 9.812 9.746 -17.805 1.00 56.38 90 THR A N 1
ATOM 710 C CA . THR A 1 90 ? 9.848 9.368 -19.233 1.00 56.38 90 THR A CA 1
ATOM 711 C C . THR A 1 90 ? 9.019 10.307 -20.104 1.00 56.38 90 THR A C 1
ATOM 713 O O . THR A 1 90 ? 9.482 10.675 -21.180 1.00 56.38 90 THR A O 1
ATOM 716 N N . MET A 1 91 ? 7.859 10.772 -19.627 1.00 53.06 91 MET A N 1
ATOM 717 C CA . MET A 1 91 ? 7.058 11.788 -20.328 1.00 53.06 91 MET A CA 1
ATOM 718 C C . MET A 1 91 ? 7.780 13.144 -20.400 1.00 53.06 91 MET A C 1
ATOM 720 O O . MET A 1 91 ? 7.769 13.789 -21.446 1.00 53.06 91 MET A O 1
ATOM 724 N N . THR A 1 92 ? 8.462 13.566 -19.326 1.00 56.84 92 THR A N 1
ATOM 725 C CA . THR A 1 92 ? 9.249 14.811 -19.326 1.00 56.84 92 THR A CA 1
ATOM 726 C C . THR A 1 92 ? 10.472 14.701 -20.240 1.00 56.84 92 THR A C 1
ATOM 728 O O . THR A 1 92 ? 10.708 15.619 -21.017 1.00 56.84 92 THR A O 1
ATOM 731 N N . LYS A 1 93 ? 11.194 13.565 -20.238 1.00 54.47 93 LYS A N 1
ATOM 732 C CA . LYS A 1 93 ? 12.319 13.320 -21.166 1.00 54.47 93 LYS A CA 1
ATOM 733 C C . LYS A 1 93 ? 11.891 13.298 -22.634 1.00 54.47 93 LYS A C 1
ATOM 735 O O . LYS A 1 93 ? 12.594 13.863 -23.462 1.00 54.47 93 LYS A O 1
ATOM 740 N N . ALA A 1 94 ? 10.748 12.691 -22.956 1.00 55.34 94 ALA A N 1
ATOM 741 C CA . ALA A 1 94 ? 10.213 12.700 -24.318 1.00 55.34 94 ALA A CA 1
ATOM 742 C C . ALA A 1 94 ? 9.859 14.121 -24.793 1.00 55.34 94 ALA A C 1
ATOM 744 O O . ALA A 1 94 ? 9.990 14.430 -25.971 1.00 55.34 94 ALA A O 1
ATOM 745 N N . ARG A 1 95 ? 9.461 15.007 -23.871 1.00 49.28 95 ARG A N 1
ATOM 746 C CA . ARG A 1 95 ? 9.128 16.405 -24.172 1.00 49.28 95 ARG A CA 1
ATOM 747 C C . ARG A 1 95 ? 10.363 17.300 -24.346 1.00 49.28 95 ARG A C 1
ATOM 749 O O . ARG A 1 95 ? 10.289 18.253 -25.105 1.00 49.28 95 ARG A O 1
ATOM 756 N N . THR A 1 96 ? 11.487 16.997 -23.687 1.00 54.69 96 THR A N 1
ATOM 757 C CA . THR A 1 96 ? 12.761 17.732 -23.866 1.00 54.69 96 THR A CA 1
ATOM 758 C C . THR A 1 96 ? 13.524 17.320 -25.128 1.00 54.69 96 THR A C 1
ATOM 760 O O . THR A 1 96 ? 14.373 18.069 -25.579 1.00 54.69 96 THR A O 1
ATOM 763 N N . GLN A 1 97 ? 13.241 16.147 -25.703 1.00 53.44 97 GLN A N 1
ATOM 764 C CA . GLN A 1 97 ? 13.845 15.701 -26.970 1.00 53.44 97 GLN A CA 1
ATOM 765 C C . GLN A 1 97 ? 13.119 16.227 -28.223 1.00 53.44 97 GLN A C 1
ATOM 767 O O . GLN A 1 97 ? 13.545 15.937 -29.335 1.00 53.44 97 GLN A O 1
ATOM 772 N N . LEU A 1 98 ? 12.025 16.975 -28.045 1.00 50.47 98 LEU A N 1
ATOM 773 C CA . LEU A 1 98 ? 11.216 17.571 -29.116 1.00 50.47 98 LEU A CA 1
ATOM 774 C C . LEU A 1 98 ? 11.297 19.115 -29.141 1.00 50.47 98 LEU A C 1
ATOM 776 O O . LEU A 1 98 ? 10.446 19.750 -29.761 1.00 50.47 98 LEU A O 1
ATOM 780 N N . VAL A 1 99 ? 12.289 19.711 -28.463 1.00 43.28 99 VAL A N 1
ATOM 781 C CA . VAL A 1 99 ? 12.624 21.150 -28.509 1.00 43.28 99 VAL A CA 1
ATOM 782 C C . VAL A 1 99 ? 14.059 21.314 -28.982 1.00 43.28 99 VAL A C 1
ATOM 784 O O . VAL A 1 99 ? 14.909 20.537 -28.492 1.00 43.28 99 VAL A O 1
#

Sequence (99 aa):
MPTKTLRITTRTTPCGEGSKTWDGFQVRIHKRLMDLHSPPGIVKQMTSISSEPGVEVEVARLFKPGFLINWLSVVKNKTKQNKTKHMQNTMTKARTQLV

Radius of gyration: 21.37 Å; chains: 1; bounding box: 44×31×58 Å

pLDDT: mean 72.12, std 13.42, range [43.28, 89.19]